Protein AF-A0A2S9XH65-F1 (afdb_monomer_lite)

Sequence (141 aa):
MSNDGCDAMCVAECGGEVIVDDWNGWTYWKVPVMGAMTDTNIETACSDCGLDIPCAGPDNCSYNDEVCVQTNNEDSCGNPMQDMASLLCNDDAPSQCQDLWGIYQYMGHNWINDSGCGAEQNSWCSVGNNQVDRFTLCVTQ

Structure (mmCIF, N/CA/C/O backbone):
data_AF-A0A2S9XH65-F1
#
_entry.id   AF-A0A2S9XH65-F1
#
loop_
_atom_site.group_PDB
_atom_site.id
_atom_site.type_symbol
_atom_site.label_atom_id
_atom_site.label_alt_id
_atom_site.label_comp_id
_atom_site.label_asym_id
_atom_site.label_entity_id
_atom_site.label_seq_id
_atom_site.pdbx_PDB_ins_code
_atom_site.Cartn_x
_atom_site.Cartn_y
_atom_site.Cartn_z
_atom_site.occupancy
_atom_site.B_iso_or_equiv
_atom_site.auth_seq_id
_atom_site.auth_comp_id
_atom_site.auth_asym_id
_atom_site.auth_atom_id
_atom_site.pdbx_PDB_model_num
ATOM 1 N N . MET A 1 1 ? -26.757 -12.383 -14.559 1.00 41.91 1 MET A N 1
ATOM 2 C CA . MET A 1 1 ? -26.333 -12.978 -13.279 1.00 41.91 1 MET A CA 1
ATOM 3 C C . MET A 1 1 ? -25.065 -13.751 -13.571 1.00 41.91 1 MET A C 1
ATOM 5 O O . MET A 1 1 ? -25.123 -14.947 -13.819 1.00 41.91 1 MET A O 1
ATOM 9 N N . SER A 1 2 ? -23.963 -13.024 -13.722 1.00 45.59 2 SER A N 1
ATOM 10 C CA . SER A 1 2 ? -22.621 -13.593 -13.749 1.00 45.59 2 SER A CA 1
ATOM 11 C C . SER A 1 2 ? -22.263 -13.830 -12.284 1.00 45.59 2 SER A C 1
ATOM 13 O O . SER A 1 2 ? -22.247 -12.904 -11.477 1.00 45.59 2 SER A O 1
ATOM 15 N N . ASN A 1 3 ? -22.274 -15.108 -11.918 1.00 54.59 3 ASN A N 1
ATOM 16 C CA . ASN A 1 3 ? -22.018 -15.600 -10.575 1.00 54.59 3 ASN A CA 1
ATOM 17 C C . ASN A 1 3 ? -20.524 -15.900 -10.518 1.00 54.59 3 ASN A C 1
ATOM 19 O O . ASN A 1 3 ? -20.119 -17.033 -10.778 1.00 54.59 3 ASN A O 1
ATOM 23 N N . ASP A 1 4 ? -19.731 -14.861 -10.277 1.00 57.06 4 ASP A N 1
ATOM 24 C CA . ASP A 1 4 ? -18.276 -14.912 -10.446 1.00 57.06 4 ASP A CA 1
ATOM 25 C C . ASP A 1 4 ? -17.570 -15.451 -9.191 1.00 57.06 4 ASP A C 1
ATOM 27 O O . ASP A 1 4 ? -16.352 -15.523 -9.147 1.00 57.06 4 ASP A O 1
ATOM 31 N N . GLY A 1 5 ? -18.326 -15.906 -8.183 1.00 48.44 5 GLY A N 1
ATOM 32 C CA . GLY A 1 5 ? -17.779 -16.690 -7.075 1.00 48.44 5 GLY A CA 1
ATOM 33 C C . GLY A 1 5 ? -16.863 -15.928 -6.113 1.00 48.44 5 GLY A C 1
ATOM 34 O O . GLY A 1 5 ? -16.253 -16.572 -5.266 1.00 48.44 5 GLY A O 1
ATOM 35 N N . CYS A 1 6 ? -16.805 -14.594 -6.178 1.00 54.88 6 CYS A N 1
ATOM 36 C CA . CYS A 1 6 ? -16.027 -13.747 -5.262 1.00 54.88 6 CYS A CA 1
ATOM 37 C C . CYS A 1 6 ? -16.620 -13.612 -3.843 1.00 54.88 6 CYS A C 1
ATOM 39 O O . CYS A 1 6 ? -16.382 -12.622 -3.160 1.00 54.88 6 CYS A O 1
ATOM 41 N N . ASP A 1 7 ? -17.371 -14.605 -3.364 1.00 52.88 7 ASP A N 1
ATOM 42 C CA . ASP A 1 7 ? -17.890 -14.626 -1.995 1.00 52.88 7 ASP A CA 1
ATOM 43 C C . ASP A 1 7 ? -16.861 -15.303 -1.079 1.00 52.88 7 ASP A C 1
ATOM 45 O O . ASP A 1 7 ? -16.803 -16.530 -1.036 1.00 52.88 7 ASP A O 1
ATOM 49 N N . ALA A 1 8 ? -16.044 -14.520 -0.360 1.00 50.91 8 ALA A N 1
ATOM 50 C CA . ALA A 1 8 ? -15.095 -14.915 0.706 1.00 50.91 8 ALA A CA 1
ATOM 51 C C . ALA A 1 8 ? -14.020 -15.988 0.378 1.00 50.91 8 ALA A C 1
ATOM 53 O O . ALA A 1 8 ? -13.021 -16.093 1.088 1.00 50.91 8 ALA A O 1
ATOM 54 N N . MET A 1 9 ? -14.185 -16.778 -0.684 1.00 49.91 9 MET A N 1
ATOM 55 C CA . MET A 1 9 ? -13.290 -17.859 -1.087 1.00 49.91 9 MET A CA 1
ATOM 56 C C . MET A 1 9 ? -12.108 -17.358 -1.922 1.00 49.91 9 MET A C 1
ATOM 58 O O . MET A 1 9 ? -11.031 -17.935 -1.814 1.00 49.91 9 MET A O 1
ATOM 62 N N . CYS A 1 10 ? -12.259 -16.263 -2.676 1.00 56.50 10 CYS A N 1
ATOM 63 C CA . CYS A 1 10 ? -11.162 -15.678 -3.460 1.00 56.50 10 CYS A CA 1
ATOM 64 C C . CYS A 1 10 ? -10.025 -15.148 -2.575 1.00 56.50 10 CYS A C 1
ATOM 66 O O . CYS A 1 10 ? -8.855 -15.384 -2.868 1.00 56.50 10 CYS A O 1
ATOM 68 N N . VAL A 1 11 ? -10.355 -14.531 -1.436 1.00 58.38 11 VAL A N 1
ATOM 69 C CA . VAL A 1 11 ? -9.344 -13.981 -0.518 1.00 58.38 11 VAL A CA 1
ATOM 70 C C . VAL A 1 11 ? -8.507 -15.088 0.142 1.00 58.38 11 VAL A C 1
ATOM 72 O O . VAL A 1 11 ?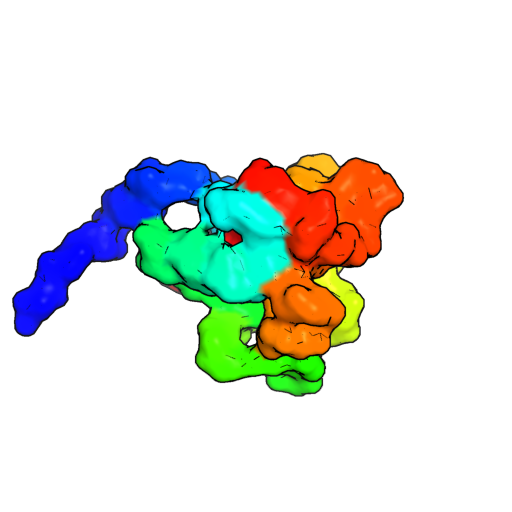 -7.301 -14.940 0.335 1.00 58.38 11 VAL A O 1
ATOM 75 N N . ALA A 1 12 ? -9.119 -16.241 0.437 1.00 57.81 12 ALA A N 1
ATOM 76 C CA . ALA A 1 12 ? -8.409 -17.391 0.997 1.00 57.81 12 ALA A CA 1
ATOM 77 C C . ALA A 1 12 ? -7.443 -18.041 -0.012 1.00 57.81 12 ALA A C 1
ATOM 79 O O . ALA A 1 12 ? -6.386 -18.534 0.384 1.00 57.81 12 ALA A O 1
ATOM 80 N N . GLU A 1 13 ? -7.782 -18.040 -1.306 1.00 66.75 13 GLU A N 1
ATOM 81 C CA . GLU A 1 13 ? -6.918 -18.587 -2.361 1.00 66.75 13 GLU A CA 1
ATOM 82 C C . GLU A 1 13 ? -5.752 -17.658 -2.722 1.00 66.75 13 GLU A C 1
ATOM 84 O O . GLU A 1 13 ? -4.703 -18.144 -3.146 1.00 66.75 13 GLU A O 1
ATOM 89 N N . CYS A 1 14 ? -5.885 -16.351 -2.486 1.00 78.25 14 CYS A N 1
ATOM 90 C CA . CYS A 1 14 ? -4.819 -15.389 -2.755 1.00 78.25 14 CYS A CA 1
ATOM 91 C C . CYS A 1 14 ? -3.821 -15.204 -1.592 1.00 78.25 14 CYS A C 1
ATOM 93 O O . CYS 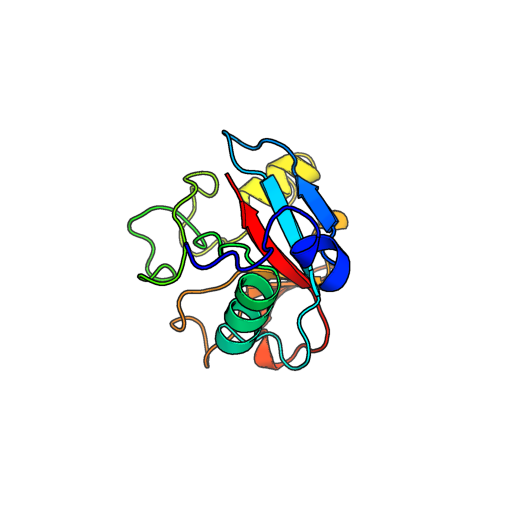A 1 14 ? -2.861 -14.446 -1.707 1.00 78.25 14 CYS A O 1
ATOM 95 N N . GLY A 1 15 ? -4.012 -15.911 -0.470 1.00 82.12 15 GLY A N 1
ATOM 96 C CA . GLY A 1 15 ? -3.086 -15.886 0.668 1.00 82.12 15 GLY A CA 1
ATOM 97 C C . GLY A 1 15 ? -3.090 -14.578 1.467 1.00 82.12 15 GLY A C 1
ATOM 98 O O . GLY A 1 15 ? -2.122 -14.312 2.181 1.00 82.12 15 GLY A O 1
ATOM 99 N N . GLY A 1 16 ? -4.147 -13.770 1.342 1.00 89.06 16 GLY A N 1
ATOM 100 C CA . GLY A 1 16 ? -4.323 -12.544 2.116 1.00 89.06 16 GLY A CA 1
ATOM 101 C C . GLY A 1 16 ? -4.656 -12.812 3.588 1.00 89.06 16 GLY A C 1
ATOM 102 O O . GLY A 1 16 ? -5.332 -13.785 3.925 1.00 89.06 16 GLY A O 1
ATOM 103 N N . GLU A 1 17 ? -4.204 -11.929 4.475 1.00 93.94 17 GLU A N 1
ATOM 104 C CA . GLU A 1 17 ? -4.501 -11.962 5.914 1.00 93.94 17 GLU A CA 1
ATOM 105 C C . GLU A 1 17 ? -5.042 -10.598 6.358 1.00 93.94 17 GLU A C 1
ATOM 107 O O . GLU A 1 17 ? -4.494 -9.565 5.976 1.00 93.94 17 GLU A O 1
ATOM 112 N N . VAL A 1 18 ? -6.099 -10.585 7.176 1.00 95.75 18 VAL A N 1
ATOM 113 C CA . VAL A 1 18 ? -6.608 -9.345 7.783 1.00 95.75 18 VAL A CA 1
ATOM 114 C C . VAL A 1 18 ? -5.532 -8.764 8.698 1.00 95.75 18 VAL A C 1
ATOM 116 O O . VAL A 1 18 ? -5.089 -9.431 9.631 1.00 95.75 18 VAL A O 1
ATOM 119 N N . ILE A 1 19 ? -5.128 -7.520 8.440 1.00 96.81 19 ILE A N 1
ATOM 120 C CA . ILE A 1 19 ? -4.196 -6.777 9.298 1.00 96.81 19 ILE A CA 1
ATOM 121 C C . ILE A 1 19 ? -4.933 -5.816 10.233 1.00 96.81 19 ILE A C 1
ATOM 123 O O . ILE A 1 19 ? -4.516 -5.627 11.372 1.00 96.81 19 ILE A O 1
ATOM 127 N N . VAL A 1 20 ? -6.056 -5.254 9.782 1.00 97.62 20 VAL A N 1
ATOM 128 C CA . VAL A 1 20 ? -6.941 -4.423 10.600 1.00 97.62 20 VAL A CA 1
ATOM 129 C C . VAL A 1 20 ? -8.383 -4.755 10.243 1.00 97.62 20 VAL A C 1
ATOM 131 O O . VAL A 1 20 ? -8.764 -4.687 9.076 1.00 97.62 20 VAL A O 1
ATOM 134 N N . ASP A 1 21 ? -9.175 -5.102 11.251 1.00 96.75 21 ASP A N 1
ATOM 135 C CA . ASP A 1 21 ? -10.611 -5.351 11.116 1.00 96.75 21 ASP A CA 1
ATOM 136 C C . ASP A 1 21 ? -11.396 -4.088 11.509 1.00 96.75 21 ASP A C 1
ATOM 138 O O . ASP A 1 21 ? -11.101 -3.484 12.542 1.00 96.75 21 ASP A O 1
ATOM 142 N N . ASP A 1 22 ? -12.368 -3.692 10.682 1.00 95.69 22 ASP A N 1
ATOM 143 C CA . ASP A 1 22 ? -13.282 -2.553 10.901 1.00 95.69 22 ASP A CA 1
ATOM 144 C C . ASP A 1 22 ? -12.611 -1.213 11.300 1.00 95.69 22 ASP A C 1
ATOM 146 O O . ASP A 1 22 ? -12.948 -0.579 12.306 1.00 95.69 22 ASP A O 1
ATOM 150 N N . TRP A 1 23 ? -11.672 -0.722 10.484 1.00 97.31 23 TRP A N 1
ATOM 151 C CA . TRP A 1 23 ? -11.168 0.648 10.612 1.00 97.31 23 TRP A CA 1
ATOM 152 C C . TRP A 1 23 ? -12.065 1.619 9.844 1.00 97.31 23 TRP A C 1
ATOM 154 O O . TRP A 1 23 ? -11.936 1.790 8.630 1.00 97.31 23 TRP A O 1
ATOM 164 N N . ASN A 1 24 ? -12.998 2.238 10.574 1.00 96.38 24 ASN A N 1
ATOM 165 C CA . ASN A 1 24 ? -14.026 3.135 10.033 1.00 96.38 24 ASN A CA 1
ATOM 166 C C . ASN A 1 24 ? -14.875 2.476 8.928 1.00 96.38 24 ASN A C 1
ATOM 168 O O . ASN A 1 24 ? -15.190 3.108 7.918 1.00 96.38 24 ASN A O 1
ATOM 172 N N . GLY A 1 25 ? -15.254 1.207 9.115 1.00 97.12 25 GLY A N 1
ATOM 173 C CA . GLY A 1 25 ? -16.039 0.452 8.141 1.00 97.12 25 GLY A CA 1
ATOM 174 C C . GLY A 1 25 ? -15.221 -0.183 7.018 1.00 97.12 25 GLY A C 1
ATOM 175 O O . GLY A 1 25 ? -15.818 -0.677 6.073 1.00 97.12 25 GLY A O 1
ATOM 176 N N . TRP A 1 26 ? -13.888 -0.178 7.095 1.00 98.31 26 TRP A N 1
ATOM 177 C CA . TRP A 1 26 ? -13.022 -0.866 6.137 1.00 98.31 26 TRP A CA 1
ATOM 178 C C . TRP A 1 26 ? -12.212 -1.961 6.822 1.00 98.31 26 TRP A C 1
ATOM 180 O O . TRP A 1 26 ? -11.579 -1.733 7.852 1.00 98.31 26 TRP A O 1
ATOM 190 N N . THR A 1 27 ? -12.176 -3.139 6.211 1.00 97.94 27 THR A N 1
ATOM 191 C CA . THR A 1 27 ? -11.251 -4.210 6.589 1.00 97.94 27 THR A CA 1
ATOM 192 C C . THR A 1 27 ? -10.021 -4.127 5.703 1.00 97.94 27 THR A C 1
ATOM 194 O O . THR A 1 27 ? -10.139 -4.166 4.477 1.00 97.94 27 THR A O 1
ATOM 197 N N . TYR A 1 28 ? -8.844 -4.038 6.318 1.00 98.06 28 TYR A N 1
ATOM 198 C CA . TYR A 1 28 ? -7.563 -4.031 5.623 1.00 98.06 28 TYR A CA 1
ATOM 199 C C . TYR A 1 28 ? -6.936 -5.413 5.639 1.00 98.06 28 TYR A C 1
ATOM 201 O O . TYR A 1 28 ? -6.861 -6.087 6.670 1.00 98.06 28 TYR A O 1
ATOM 209 N N . TRP A 1 29 ? -6.399 -5.782 4.489 1.00 97.69 29 TRP A N 1
ATOM 210 C CA . TRP A 1 29 ? -5.726 -7.040 4.239 1.00 97.69 29 TRP A CA 1
ATOM 211 C C . TRP A 1 29 ? -4.284 -6.756 3.855 1.00 97.69 29 TRP A C 1
ATOM 213 O O . TRP A 1 29 ? -4.022 -5.848 3.067 1.00 97.69 29 TRP A O 1
ATOM 223 N N . LYS A 1 30 ? -3.355 -7.567 4.357 1.00 96.69 30 LYS A N 1
ATOM 224 C CA . LYS A 1 30 ? -2.043 -7.708 3.731 1.00 96.69 30 LYS A CA 1
ATOM 225 C C . LYS A 1 30 ? -2.117 -8.852 2.721 1.00 96.69 30 LYS A C 1
ATOM 227 O O . LYS A 1 30 ? -2.507 -9.966 3.073 1.00 96.69 30 LYS A O 1
ATOM 232 N N . VAL A 1 31 ? -1.760 -8.580 1.474 1.00 97.38 31 VAL A N 1
ATOM 233 C CA . VAL A 1 31 ? -1.856 -9.534 0.359 1.00 97.38 31 VAL A CA 1
ATOM 234 C C . VAL A 1 31 ? -0.473 -9.761 -0.241 1.00 97.38 31 VAL A C 1
ATOM 236 O O . VAL A 1 31 ? 0.237 -8.779 -0.468 1.00 97.38 31 VAL A O 1
ATOM 239 N N . PRO A 1 32 ? -0.044 -11.015 -0.476 1.00 97.50 32 PRO A N 1
ATOM 240 C CA . PRO A 1 32 ? 1.239 -11.286 -1.109 1.00 97.50 32 PRO A CA 1
ATOM 241 C C . PRO A 1 32 ? 1.243 -10.793 -2.559 1.00 97.50 32 PRO A C 1
ATOM 243 O O . PRO A 1 32 ? 0.330 -11.064 -3.333 1.00 97.50 32 PRO A O 1
ATOM 246 N N . VAL A 1 33 ? 2.313 -10.105 -2.938 1.00 97.38 33 VAL A N 1
ATOM 247 C CA . VAL A 1 33 ? 2.562 -9.637 -4.301 1.00 97.38 33 VAL A CA 1
ATOM 248 C C . VAL A 1 33 ? 3.674 -10.485 -4.898 1.00 97.38 33 VAL A C 1
ATOM 250 O O . VAL A 1 33 ? 4.719 -10.671 -4.279 1.00 97.38 33 VAL A O 1
ATOM 253 N N . MET A 1 34 ? 3.464 -10.984 -6.112 1.00 95.75 34 MET A N 1
ATOM 254 C CA . MET A 1 34 ? 4.473 -11.750 -6.841 1.00 95.75 34 MET A CA 1
ATOM 255 C C . MET A 1 34 ? 5.334 -10.817 -7.699 1.00 95.75 34 MET A C 1
ATOM 257 O O . MET A 1 34 ? 4.817 -10.072 -8.530 1.00 95.75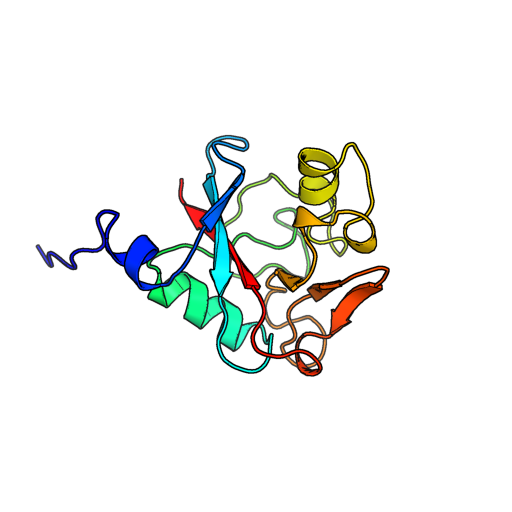 34 MET A O 1
ATOM 261 N N . GLY A 1 35 ? 6.657 -10.898 -7.555 1.00 97.06 35 GLY A N 1
ATOM 262 C CA . GLY A 1 35 ? 7.601 -10.067 -8.300 1.00 97.06 35 GLY A CA 1
ATOM 263 C C . GLY A 1 35 ? 7.907 -8.733 -7.620 1.00 97.06 35 GLY A C 1
ATOM 264 O O . GLY A 1 35 ? 7.844 -8.617 -6.399 1.00 97.06 35 GLY A O 1
ATOM 265 N N . ALA A 1 36 ? 8.327 -7.741 -8.411 1.00 98.50 36 ALA A N 1
ATOM 266 C CA . ALA A 1 36 ? 8.705 -6.425 -7.895 1.00 98.50 36 ALA A CA 1
ATOM 267 C C . ALA A 1 36 ? 7.505 -5.693 -7.279 1.00 98.50 36 ALA A C 1
ATOM 269 O O . ALA A 1 36 ? 6.394 -5.811 -7.791 1.00 98.50 36 ALA A O 1
ATOM 270 N N . MET A 1 37 ? 7.728 -4.893 -6.235 1.00 98.69 37 MET A N 1
ATOM 271 C CA . MET A 1 37 ? 6.661 -4.142 -5.556 1.00 98.69 37 MET A CA 1
ATOM 272 C C . MET A 1 37 ? 6.292 -2.863 -6.313 1.00 98.69 37 MET A C 1
ATOM 274 O O . MET A 1 37 ? 6.423 -1.749 -5.804 1.00 98.69 37 MET A O 1
ATOM 278 N N . THR A 1 38 ? 5.894 -3.018 -7.571 1.00 98.81 38 THR A N 1
ATOM 279 C CA . THR A 1 38 ? 5.390 -1.925 -8.400 1.00 98.81 38 THR A CA 1
ATOM 280 C C . THR A 1 38 ? 3.905 -1.698 -8.152 1.00 98.81 38 THR A C 1
ATOM 282 O O . THR A 1 38 ? 3.197 -2.629 -7.774 1.00 98.81 38 THR A O 1
ATOM 285 N N . ASP A 1 39 ? 3.423 -0.486 -8.410 1.00 98.62 39 ASP A N 1
ATOM 286 C CA . ASP A 1 39 ? 1.999 -0.151 -8.357 1.00 98.62 39 ASP A CA 1
ATOM 287 C C . ASP A 1 39 ? 1.188 -1.085 -9.269 1.00 98.62 39 ASP A C 1
ATOM 289 O O . ASP A 1 39 ? 0.164 -1.614 -8.846 1.00 98.62 39 ASP A O 1
ATOM 293 N N . THR A 1 40 ? 1.717 -1.419 -10.456 1.00 98.56 40 THR A N 1
ATOM 294 C CA . THR A 1 40 ? 1.115 -2.417 -11.362 1.00 98.56 40 THR A CA 1
ATOM 295 C C . THR A 1 40 ? 0.929 -3.797 -10.707 1.00 98.56 40 THR A C 1
ATOM 297 O O . THR A 1 40 ? -0.118 -4.432 -10.848 1.00 98.56 40 THR A O 1
ATOM 300 N N . ASN A 1 41 ? 1.945 -4.302 -9.999 1.00 98.50 41 ASN A N 1
ATOM 301 C CA . ASN A 1 41 ? 1.867 -5.624 -9.369 1.00 98.50 41 ASN A CA 1
ATOM 302 C C . ASN A 1 41 ? 1.014 -5.597 -8.093 1.00 98.50 41 ASN A C 1
ATOM 304 O O . ASN A 1 41 ? 0.361 -6.590 -7.781 1.00 98.50 41 ASN A O 1
ATOM 308 N N . ILE A 1 42 ? 0.995 -4.467 -7.380 1.00 98.50 42 ILE A N 1
ATOM 309 C CA . ILE A 1 42 ? 0.106 -4.227 -6.240 1.00 98.50 42 ILE A CA 1
ATOM 310 C C . ILE A 1 42 ? -1.360 -4.259 -6.689 1.00 98.50 42 ILE A C 1
ATOM 312 O O . ILE A 1 42 ? -2.159 -4.985 -6.101 1.00 98.50 42 ILE A O 1
ATOM 316 N N . GLU A 1 43 ? -1.697 -3.546 -7.766 1.00 98.00 43 GLU A N 1
ATOM 317 C CA . GLU A 1 43 ? -3.045 -3.551 -8.344 1.00 98.00 43 GLU A CA 1
ATOM 318 C C . GLU A 1 43 ? -3.476 -4.953 -8.766 1.00 98.00 43 GLU A C 1
ATOM 320 O O . GLU A 1 43 ? -4.572 -5.408 -8.423 1.00 98.00 43 GLU A O 1
ATOM 325 N N . THR A 1 44 ? -2.586 -5.669 -9.454 1.00 96.69 44 THR A N 1
ATOM 326 C CA . THR A 1 44 ? -2.838 -7.055 -9.862 1.00 96.69 44 THR A CA 1
ATOM 327 C C . THR A 1 44 ? -3.117 -7.941 -8.645 1.00 96.69 44 THR A C 1
ATOM 329 O O . THR A 1 44 ? -4.085 -8.692 -8.645 1.00 96.69 44 THR A O 1
ATOM 332 N N . ALA A 1 45 ? -2.332 -7.817 -7.571 1.00 96.62 45 ALA A N 1
ATOM 333 C CA . ALA A 1 45 ? -2.506 -8.640 -6.378 1.00 96.62 45 ALA A CA 1
ATOM 334 C C . ALA A 1 45 ? -3.844 -8.388 -5.662 1.00 96.62 45 ALA A C 1
ATOM 336 O O . ALA A 1 45 ? -4.523 -9.348 -5.297 1.00 96.62 45 ALA A O 1
ATOM 337 N N . CYS A 1 46 ? -4.253 -7.127 -5.480 1.00 97.06 46 CYS A N 1
ATOM 338 C CA . CYS A 1 46 ? -5.547 -6.831 -4.856 1.00 97.06 46 CYS A CA 1
ATOM 339 C C . CYS A 1 46 ? -6.718 -7.288 -5.738 1.00 97.06 46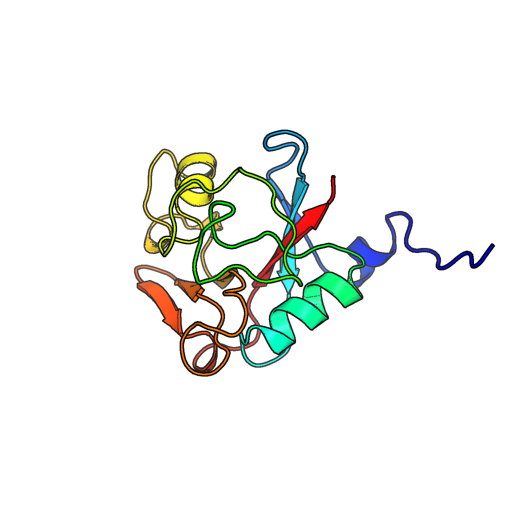 CYS A C 1
ATOM 341 O O . CYS A 1 46 ? -7.631 -7.957 -5.250 1.00 97.06 46 CYS A O 1
ATOM 343 N N . SER A 1 47 ? -6.666 -7.005 -7.043 1.00 94.62 47 SER A N 1
ATOM 344 C CA . SER A 1 47 ? -7.739 -7.378 -7.972 1.00 94.62 47 SER A CA 1
ATOM 345 C C . SER A 1 47 ? -7.885 -8.894 -8.149 1.00 94.62 47 SER A C 1
ATOM 347 O O . SER A 1 47 ? -9.014 -9.386 -8.167 1.00 94.62 47 SER A O 1
ATOM 349 N N . ASP A 1 48 ? -6.785 -9.655 -8.169 1.00 92.56 48 ASP A N 1
ATOM 350 C CA . ASP A 1 48 ? -6.807 -11.126 -8.188 1.00 92.56 48 ASP A CA 1
ATOM 351 C C . ASP A 1 48 ? -7.443 -11.715 -6.910 1.00 92.56 48 ASP A C 1
ATOM 353 O O . ASP A 1 48 ? -8.051 -12.788 -6.954 1.00 92.56 48 ASP A O 1
ATOM 357 N N . CYS A 1 49 ? -7.362 -11.006 -5.776 1.00 90.94 49 CYS A N 1
ATOM 358 C CA . CYS A 1 49 ? -8.080 -11.351 -4.543 1.00 90.94 49 CYS A CA 1
ATOM 359 C C . CYS A 1 49 ? -9.558 -10.924 -4.540 1.00 90.94 49 CYS A C 1
ATOM 361 O O . CYS A 1 49 ? -10.281 -11.278 -3.605 1.00 90.94 49 CYS A O 1
ATOM 363 N N . GLY A 1 50 ? -10.011 -10.143 -5.526 1.00 92.69 50 GLY A N 1
ATOM 364 C CA . GLY A 1 50 ? -11.313 -9.474 -5.492 1.00 92.69 50 GLY A CA 1
ATOM 365 C C . GLY A 1 50 ? -11.413 -8.388 -4.414 1.00 92.69 50 GLY A C 1
ATOM 366 O O . GLY A 1 50 ? -12.501 -8.157 -3.892 1.00 92.69 50 GLY A O 1
ATOM 367 N N . LEU A 1 51 ? -10.285 -7.773 -4.049 1.00 96.00 51 LEU A N 1
ATOM 368 C CA . LEU A 1 51 ? -10.187 -6.678 -3.084 1.00 96.00 51 LEU A CA 1
ATOM 369 C C . LEU A 1 51 ? -9.865 -5.365 -3.803 1.00 96.00 51 LEU A C 1
ATOM 371 O O . LEU A 1 51 ? -9.254 -5.359 -4.873 1.00 96.00 51 LEU A O 1
ATOM 375 N N . ASP A 1 52 ? -10.217 -4.252 -3.171 1.00 97.88 52 ASP A N 1
ATOM 376 C CA . ASP A 1 52 ? -9.878 -2.919 -3.657 1.00 97.88 52 ASP A CA 1
ATOM 377 C C . ASP A 1 52 ? -8.513 -2.468 -3.116 1.00 97.88 52 ASP A C 1
ATOM 379 O O . ASP A 1 52 ? -8.013 -2.978 -2.111 1.00 97.88 52 ASP A O 1
ATOM 383 N N . ILE A 1 53 ? -7.903 -1.478 -3.761 1.00 97.94 53 ILE A N 1
ATOM 384 C CA . ILE A 1 53 ? -6.648 -0.871 -3.304 1.00 97.94 53 ILE A CA 1
ATOM 385 C C . ILE A 1 53 ? -6.992 0.397 -2.520 1.00 97.94 53 ILE A C 1
ATOM 387 O O . ILE A 1 53 ? -7.637 1.279 -3.085 1.00 97.94 53 ILE A O 1
ATOM 391 N N . PRO A 1 54 ? -6.571 0.564 -1.258 1.00 98.19 54 PRO A N 1
ATOM 392 C CA . PRO A 1 54 ? -6.784 1.817 -0.552 1.00 98.19 54 PRO A CA 1
ATOM 393 C C . PRO A 1 54 ? -5.902 2.917 -1.146 1.00 98.19 54 PRO A C 1
ATOM 395 O O . PRO A 1 54 ? -4.723 2.699 -1.437 1.00 98.19 54 PRO A O 1
ATOM 398 N N . CYS A 1 55 ? -6.448 4.121 -1.278 1.00 98.12 55 CYS A N 1
ATOM 399 C CA . CYS A 1 55 ? -5.655 5.295 -1.621 1.00 98.12 55 CYS A CA 1
ATOM 400 C C . CYS A 1 55 ? -4.595 5.611 -0.550 1.00 98.12 55 CYS A C 1
ATOM 402 O O . CYS A 1 55 ? -4.797 5.362 0.638 1.00 98.12 55 CYS A O 1
ATOM 404 N N . ALA A 1 56 ? -3.467 6.195 -0.968 1.00 96.75 56 ALA A N 1
ATOM 405 C CA . ALA A 1 56 ? -2.310 6.450 -0.104 1.00 96.75 56 ALA A CA 1
ATOM 406 C C . ALA A 1 56 ? -2.513 7.586 0.916 1.00 96.75 56 ALA A C 1
ATOM 408 O O . ALA A 1 56 ? -1.675 7.772 1.798 1.00 96.75 56 ALA A O 1
ATOM 409 N N . GLY A 1 57 ? -3.564 8.390 0.755 1.00 96.44 57 GLY A N 1
ATOM 410 C CA . GLY A 1 57 ? -3.855 9.540 1.604 1.00 96.44 57 GLY A CA 1
ATOM 411 C C . GLY A 1 57 ? -5.207 10.189 1.277 1.00 96.44 57 GLY A C 1
ATOM 412 O O . GLY A 1 57 ? -6.048 9.564 0.626 1.00 96.44 57 GLY A O 1
ATOM 413 N N . PRO A 1 58 ? -5.432 11.455 1.678 1.00 96.56 58 PRO A N 1
ATOM 414 C CA . PRO A 1 58 ? -6.715 12.144 1.506 1.00 96.56 58 PRO A CA 1
ATOM 415 C C . PRO A 1 58 ? -7.054 12.416 0.028 1.00 96.56 58 PRO A C 1
ATOM 417 O O . PRO A 1 58 ? -6.157 12.434 -0.809 1.00 96.56 58 PRO A O 1
ATOM 420 N N . ASP A 1 59 ? -8.325 12.713 -0.283 1.00 93.19 59 ASP A N 1
ATOM 421 C CA . ASP A 1 59 ? -8.884 12.885 -1.647 1.00 93.19 59 ASP A CA 1
ATOM 422 C C . ASP A 1 59 ? -8.046 13.748 -2.609 1.00 93.19 59 ASP A C 1
ATOM 424 O O . ASP A 1 59 ? -8.075 13.564 -3.822 1.00 93.19 59 ASP A O 1
ATOM 428 N N . ASN A 1 60 ? -7.316 14.736 -2.091 1.00 93.06 60 ASN A N 1
ATOM 429 C CA . ASN A 1 60 ? -6.506 15.661 -2.883 1.00 93.06 60 ASN A CA 1
ATOM 430 C C . ASN A 1 60 ? -5.026 15.259 -2.978 1.00 93.06 60 ASN A C 1
ATOM 432 O O . ASN A 1 60 ? -4.196 16.082 -3.384 1.00 93.06 60 ASN A O 1
ATOM 436 N N . CYS A 1 61 ? -4.674 14.044 -2.564 1.00 96.81 61 CYS A N 1
ATOM 437 C CA . CYS A 1 61 ? -3.296 13.605 -2.564 1.00 96.81 61 CYS A CA 1
ATOM 438 C C . CYS A 1 61 ? -2.791 13.334 -3.981 1.00 96.81 61 CYS A C 1
ATOM 440 O O . CYS A 1 61 ? -3.440 12.670 -4.780 1.00 96.81 61 CYS A O 1
ATOM 442 N N . SER A 1 62 ? -1.579 13.804 -4.285 1.00 96.69 62 SER A N 1
ATOM 443 C CA . SER A 1 62 ? -0.950 13.607 -5.596 1.00 96.69 62 SER A CA 1
ATOM 444 C C . SER A 1 62 ? -0.576 12.154 -5.902 1.00 96.69 62 SER A C 1
ATOM 446 O O . SER A 1 62 ? -0.145 11.879 -7.016 1.00 96.69 62 SER A O 1
ATOM 448 N N . TYR A 1 63 ? -0.661 11.258 -4.918 1.00 96.62 63 TYR A N 1
ATOM 449 C CA . TYR A 1 63 ? -0.371 9.825 -5.048 1.00 96.62 63 TYR A CA 1
ATOM 450 C C . TYR A 1 63 ? -1.641 8.966 -5.052 1.00 96.62 63 TYR A C 1
ATOM 452 O O . TYR A 1 63 ? -1.559 7.751 -4.915 1.00 96.62 63 TYR A O 1
ATOM 460 N N . ASN A 1 64 ? -2.801 9.606 -5.187 1.00 96.62 64 ASN A N 1
ATOM 461 C CA . ASN A 1 64 ? -4.063 8.937 -5.450 1.00 96.62 64 ASN A CA 1
ATOM 462 C C . ASN A 1 64 ? -4.397 9.084 -6.938 1.00 96.62 64 ASN A C 1
ATOM 464 O O . ASN A 1 64 ? -3.980 10.049 -7.588 1.00 96.62 64 ASN A O 1
ATOM 468 N N . ASP A 1 65 ? -5.187 8.155 -7.456 1.00 96.19 65 ASP A N 1
ATOM 469 C CA . ASP A 1 65 ? -5.734 8.189 -8.806 1.00 96.19 65 ASP A CA 1
ATOM 470 C C . ASP A 1 65 ? -7.146 7.574 -8.835 1.00 96.19 65 ASP A C 1
ATOM 472 O O . ASP A 1 65 ? -7.791 7.443 -7.798 1.00 96.19 65 ASP A O 1
ATOM 476 N N . GLU A 1 66 ? -7.662 7.259 -10.024 1.00 96.00 66 GLU A N 1
ATOM 477 C CA . GLU A 1 66 ? -9.003 6.677 -10.185 1.00 96.00 66 GLU A CA 1
ATOM 478 C C . GLU A 1 66 ? -9.053 5.163 -9.905 1.00 96.00 66 GLU A C 1
ATOM 480 O O . GLU A 1 66 ? -10.142 4.589 -9.919 1.00 96.00 66 GLU A O 1
ATOM 485 N N . VAL A 1 67 ? -7.904 4.510 -9.687 1.00 96.81 67 VAL A N 1
ATOM 486 C CA . VAL A 1 67 ? -7.811 3.066 -9.420 1.00 96.81 67 VAL A CA 1
ATOM 487 C C . VAL A 1 67 ? -8.011 2.787 -7.935 1.00 96.81 67 VAL A C 1
ATOM 489 O O . VAL A 1 67 ? -8.694 1.830 -7.567 1.00 96.81 67 VAL A O 1
ATOM 492 N N . CYS A 1 68 ? -7.433 3.619 -7.069 1.00 98.00 68 CYS A N 1
ATOM 493 C CA . CYS A 1 68 ? -7.565 3.435 -5.632 1.00 98.00 68 CYS A CA 1
ATOM 494 C C . CYS A 1 68 ? -8.950 3.853 -5.105 1.00 98.00 68 CYS A C 1
ATOM 496 O O . CYS A 1 68 ? -9.613 4.757 -5.617 1.00 98.00 68 CYS A O 1
ATOM 498 N N . VAL A 1 69 ? -9.379 3.204 -4.025 1.00 98.19 69 VAL A N 1
ATOM 499 C CA . VAL A 1 69 ? -10.604 3.518 -3.295 1.00 98.19 69 VAL A CA 1
ATOM 500 C C . VAL A 1 69 ? -10.277 4.384 -2.088 1.00 98.19 69 VAL A C 1
ATOM 502 O O . VAL A 1 69 ? -9.415 4.065 -1.263 1.00 98.19 69 VAL A O 1
ATOM 505 N N . GLN A 1 70 ? -11.010 5.486 -1.962 1.00 97.69 70 GLN A N 1
ATOM 506 C CA . GLN A 1 70 ? -10.842 6.396 -0.847 1.00 97.69 70 GLN A CA 1
ATOM 507 C C . GLN A 1 70 ? -11.487 5.849 0.431 1.00 97.69 70 GLN A C 1
ATOM 509 O O . GLN A 1 70 ? -12.711 5.839 0.573 1.00 97.69 70 GLN A O 1
ATOM 514 N N . THR A 1 71 ? -10.658 5.481 1.409 1.00 97.44 71 THR A N 1
ATOM 515 C CA . THR A 1 71 ? -11.131 5.026 2.726 1.00 97.44 71 THR A CA 1
ATOM 516 C C . THR A 1 71 ? -11.276 6.160 3.743 1.00 97.44 71 THR A C 1
ATOM 518 O O . THR A 1 71 ? -12.051 6.030 4.685 1.00 97.44 71 THR A O 1
ATOM 521 N N . ASN A 1 72 ? -10.571 7.283 3.536 1.00 95.62 72 ASN A N 1
ATOM 522 C CA . ASN A 1 72 ? -10.442 8.407 4.481 1.00 95.62 72 ASN A CA 1
ATOM 523 C C . ASN A 1 72 ? -9.839 8.022 5.846 1.00 95.62 72 ASN A C 1
ATOM 525 O O . ASN A 1 72 ? -10.134 8.664 6.850 1.00 95.62 72 ASN A O 1
ATOM 529 N N . ASN A 1 73 ? -9.017 6.969 5.877 1.00 96.56 73 ASN A N 1
ATOM 530 C CA . ASN A 1 73 ? -8.308 6.531 7.082 1.00 96.56 73 ASN A CA 1
ATOM 531 C C . ASN A 1 73 ? -6.880 7.076 7.185 1.00 96.56 73 ASN A C 1
ATOM 533 O O . ASN A 1 73 ? -6.372 7.216 8.291 1.00 96.56 73 ASN A O 1
ATOM 537 N N . GLU A 1 74 ? -6.244 7.369 6.048 1.00 96.06 74 GLU A N 1
ATOM 538 C CA . GLU A 1 74 ? -4.946 8.047 5.996 1.00 96.06 74 GLU A CA 1
ATOM 539 C C . GLU A 1 74 ? -5.165 9.534 5.677 1.00 96.06 74 GLU A C 1
ATOM 541 O O . GLU A 1 74 ? -5.668 9.892 4.606 1.00 96.06 74 GLU A O 1
ATOM 546 N N . ASP A 1 75 ? -4.746 10.407 6.590 1.00 94.25 75 ASP A N 1
ATOM 547 C CA . ASP A 1 75 ? -4.981 11.854 6.547 1.00 94.25 75 ASP A CA 1
ATOM 548 C C . ASP A 1 75 ? -3.770 12.640 6.008 1.00 94.25 75 ASP A C 1
ATOM 550 O O . ASP A 1 75 ? -3.819 13.866 5.840 1.00 94.25 75 ASP A O 1
ATOM 554 N N . SER A 1 76 ? -2.661 11.956 5.703 1.00 94.19 76 SER A N 1
ATOM 555 C CA . SER A 1 76 ? -1.395 12.586 5.323 1.00 94.19 76 SER A CA 1
ATOM 556 C C 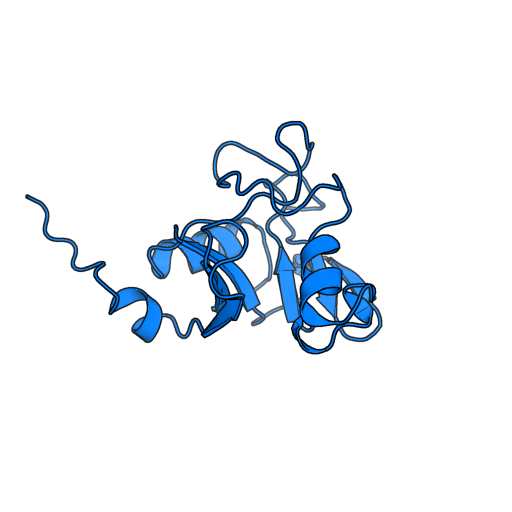. SER A 1 76 ? -0.960 12.277 3.891 1.00 94.19 76 SER A C 1
ATOM 558 O O . SER A 1 76 ? -0.511 11.179 3.572 1.00 94.19 76 SER A O 1
ATOM 560 N N . CYS A 1 77 ? -0.989 13.281 3.009 1.00 94.69 77 CYS A N 1
ATOM 561 C CA . CYS A 1 77 ? -0.473 13.088 1.655 1.00 94.69 77 CYS A CA 1
ATOM 562 C C . CYS A 1 77 ? 1.061 13.031 1.623 1.00 94.69 77 CYS A C 1
ATOM 564 O O . CYS A 1 77 ? 1.746 13.960 2.055 1.00 94.69 77 CYS A O 1
ATOM 566 N N . GLY A 1 78 ? 1.594 11.954 1.043 1.00 92.88 78 GLY A N 1
ATOM 567 C CA . GLY A 1 78 ? 3.033 11.709 0.949 1.00 92.88 78 GLY A CA 1
ATOM 568 C C . GLY A 1 78 ? 3.627 11.035 2.180 1.00 92.88 78 GLY A C 1
ATOM 569 O O . GLY A 1 78 ? 4.834 10.800 2.194 1.00 92.88 78 GLY A O 1
ATOM 570 N N . ASN A 1 79 ? 2.797 10.683 3.169 1.00 95.56 79 ASN A N 1
ATOM 571 C CA . ASN A 1 79 ? 3.206 9.817 4.261 1.00 95.56 79 ASN A CA 1
ATOM 572 C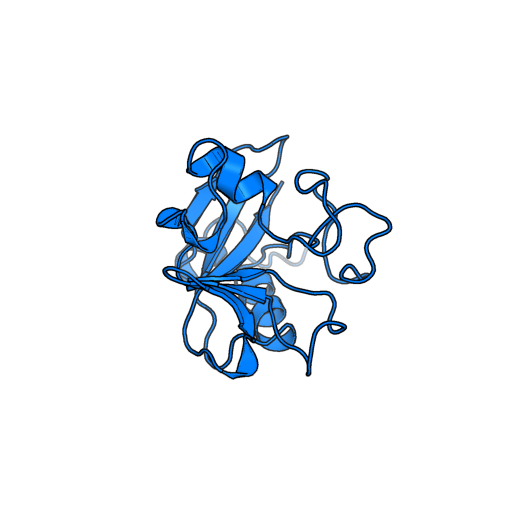 C . ASN A 1 79 ? 2.306 8.571 4.363 1.00 95.56 79 ASN A C 1
ATOM 574 O O . ASN A 1 79 ? 1.585 8.429 5.343 1.00 95.56 79 ASN A O 1
ATOM 578 N N . PRO A 1 80 ? 2.351 7.666 3.368 1.00 96.00 80 PRO A N 1
ATOM 579 C CA . PRO A 1 80 ? 1.534 6.456 3.382 1.00 96.00 80 PRO A CA 1
ATOM 580 C C . PRO A 1 80 ? 1.825 5.557 4.592 1.00 96.00 80 PRO A C 1
ATOM 582 O O . PRO A 1 80 ? 2.988 5.388 4.991 1.00 96.00 80 PRO A O 1
ATOM 585 N N . MET A 1 81 ? 0.762 4.921 5.092 1.00 97.12 81 MET A N 1
ATOM 586 C CA . MET A 1 81 ? 0.731 4.010 6.244 1.00 97.12 81 MET A CA 1
ATOM 587 C C . MET A 1 81 ? 1.053 4.660 7.598 1.00 97.12 81 MET A C 1
ATOM 589 O O . MET A 1 81 ? 1.322 3.934 8.554 1.00 97.12 81 MET A O 1
ATOM 593 N N . GLN A 1 82 ? 1.084 5.993 7.715 1.00 96.88 82 GLN A N 1
ATOM 594 C CA . GLN A 1 82 ? 1.384 6.640 9.002 1.00 96.88 82 GLN A CA 1
ATOM 595 C C . GLN A 1 82 ? 0.256 6.439 10.007 1.00 96.88 82 GLN A C 1
ATOM 597 O O . GLN A 1 82 ? 0.521 6.101 11.164 1.00 96.88 82 GLN A O 1
ATOM 602 N N . ASP A 1 83 ? -0.990 6.615 9.576 1.00 97.50 83 ASP A N 1
ATOM 603 C CA . ASP A 1 83 ? -2.135 6.450 10.468 1.00 97.50 83 ASP A CA 1
ATOM 604 C C . ASP A 1 83 ? -2.349 4.961 10.777 1.00 97.50 83 ASP A C 1
ATOM 606 O O . ASP A 1 83 ? -2.621 4.594 11.922 1.00 97.50 83 ASP A O 1
ATOM 610 N N . MET A 1 84 ? -2.076 4.077 9.811 1.00 97.25 84 MET A N 1
ATOM 611 C CA . MET A 1 84 ? -2.044 2.634 10.045 1.00 97.25 84 MET A CA 1
ATOM 612 C C . MET A 1 84 ? -0.966 2.225 11.057 1.00 97.25 84 MET A C 1
ATOM 614 O O . MET A 1 84 ? -1.233 1.417 11.948 1.00 97.25 84 MET A O 1
ATOM 618 N N . ALA A 1 85 ? 0.248 2.772 10.955 1.00 97.38 85 ALA A N 1
ATOM 619 C CA . ALA A 1 85 ? 1.311 2.509 11.924 1.00 97.38 85 ALA A CA 1
ATOM 620 C C . ALA A 1 85 ? 0.930 3.023 13.316 1.00 97.38 85 ALA A C 1
ATOM 622 O O . ALA A 1 85 ? 1.164 2.339 14.313 1.00 97.38 85 ALA A O 1
ATOM 623 N N . SER A 1 86 ? 0.272 4.182 13.376 1.00 96.12 86 SER A N 1
ATOM 624 C CA . SER A 1 86 ? -0.237 4.748 14.623 1.00 96.12 86 SER A CA 1
ATOM 625 C C . SER A 1 86 ? -1.270 3.828 15.275 1.00 96.12 86 SER A C 1
ATOM 627 O O . SER A 1 86 ? -1.186 3.564 16.477 1.00 96.12 86 SER A O 1
ATOM 629 N N . LEU A 1 87 ? -2.179 3.266 14.470 1.00 96.62 87 LEU A N 1
ATOM 630 C CA . LEU A 1 87 ? -3.203 2.318 14.905 1.00 96.62 87 LEU A CA 1
ATOM 631 C C . LEU A 1 87 ? -2.616 0.989 15.407 1.00 96.62 87 LEU A C 1
ATOM 633 O O . LEU A 1 87 ? -3.027 0.500 16.458 1.00 96.62 87 LEU A O 1
ATOM 637 N N . LEU A 1 88 ? -1.671 0.399 14.670 1.00 97.00 88 LEU A N 1
ATOM 638 C CA . LEU A 1 88 ? -1.110 -0.923 14.983 1.00 97.00 88 LEU A CA 1
ATOM 639 C C . LEU A 1 88 ? -0.046 -0.875 16.088 1.00 97.00 88 LEU A C 1
ATOM 641 O O . LEU A 1 88 ? 0.053 -1.793 16.902 1.00 97.00 88 LEU A O 1
ATOM 645 N N . CYS A 1 89 ? 0.749 0.194 16.128 1.00 96.44 89 CYS A N 1
ATOM 646 C CA . CYS A 1 89 ? 1.998 0.240 16.884 1.00 96.44 89 CYS A CA 1
ATOM 647 C C . CYS A 1 89 ? 2.092 1.399 17.893 1.00 96.44 89 CYS A C 1
ATOM 649 O O . CYS A 1 89 ? 3.155 1.607 18.467 1.00 96.44 89 CYS A O 1
ATOM 651 N N . ASN A 1 90 ? 0.982 2.074 18.219 1.00 92.00 90 ASN A N 1
ATOM 652 C CA . ASN A 1 90 ? 0.898 3.160 19.214 1.00 92.00 90 ASN A CA 1
ATOM 653 C C . ASN A 1 90 ? 1.724 4.407 18.836 1.00 92.00 90 ASN A C 1
ATOM 655 O O . ASN A 1 90 ? 2.668 4.769 19.538 1.00 92.00 90 ASN A O 1
ATOM 659 N N . ASP A 1 91 ? 1.329 5.073 17.749 1.00 84.94 91 ASP A N 1
ATOM 660 C CA . ASP A 1 91 ? 1.955 6.302 17.212 1.00 84.94 91 ASP A CA 1
ATOM 661 C C . ASP A 1 91 ? 3.414 6.135 16.730 1.00 84.94 91 ASP A C 1
ATOM 663 O O . ASP A 1 91 ? 4.168 7.107 16.610 1.00 84.94 91 ASP A O 1
ATOM 667 N N . ASP A 1 92 ? 3.828 4.900 16.436 1.00 89.69 92 ASP A N 1
ATOM 668 C CA . ASP A 1 92 ? 5.134 4.610 15.847 1.00 89.69 92 ASP A CA 1
ATOM 669 C C . ASP A 1 92 ? 5.170 4.935 14.347 1.00 89.69 92 ASP A C 1
ATOM 671 O O . ASP A 1 92 ? 4.187 4.812 13.621 1.00 89.69 92 ASP A O 1
ATOM 675 N N . ALA A 1 93 ? 6.358 5.286 13.846 1.00 94.50 93 ALA A N 1
ATOM 676 C CA . ALA A 1 93 ? 6.573 5.417 12.408 1.00 94.50 93 ALA A CA 1
ATOM 677 C C . ALA A 1 93 ? 6.469 4.040 11.717 1.00 94.50 93 ALA A C 1
ATOM 679 O O . ALA A 1 93 ? 6.889 3.036 12.300 1.00 94.50 93 ALA A O 1
ATOM 680 N N . PRO A 1 94 ? 6.081 3.959 10.431 1.00 97.06 94 PRO A N 1
ATOM 681 C CA . PRO A 1 94 ? 5.932 2.667 9.756 1.00 97.06 94 PRO A CA 1
ATOM 682 C C . PRO A 1 94 ? 7.221 1.827 9.719 1.00 97.06 94 PRO A C 1
ATOM 684 O O . PRO A 1 94 ? 7.171 0.607 9.786 1.00 97.06 94 PRO A O 1
ATOM 687 N N . SER A 1 95 ? 8.404 2.460 9.694 1.00 97.19 95 SER A N 1
ATOM 688 C CA . SER A 1 95 ? 9.693 1.740 9.782 1.00 97.19 95 SER A CA 1
ATOM 689 C C . SER A 1 95 ? 9.971 1.095 11.147 1.00 97.19 95 SER A C 1
ATOM 691 O O . SER A 1 95 ? 10.844 0.229 11.244 1.00 97.19 95 SER A O 1
ATOM 693 N N . GLN A 1 96 ? 9.275 1.532 12.197 1.00 97.38 96 GLN A N 1
ATOM 694 C CA . GLN A 1 96 ? 9.368 1.003 13.561 1.00 97.38 96 GLN A CA 1
ATOM 695 C C . GLN A 1 96 ? 8.234 0.015 13.872 1.00 97.38 96 GLN A C 1
ATOM 697 O O . GLN A 1 96 ? 8.386 -0.824 14.755 1.00 97.38 96 GLN A O 1
ATOM 702 N N . CYS A 1 97 ? 7.148 0.047 13.098 1.00 97.56 97 CYS A N 1
ATOM 703 C CA . CYS A 1 97 ? 6.015 -0.852 13.262 1.00 97.56 97 CYS A CA 1
ATOM 704 C C . CYS A 1 97 ? 6.284 -2.217 12.611 1.00 97.56 97 CYS A C 1
ATOM 706 O O . CYS A 1 97 ? 6.216 -2.362 11.391 1.00 97.56 97 CYS A O 1
ATOM 708 N N . GLN A 1 98 ? 6.599 -3.227 13.429 1.00 96.56 98 GLN A N 1
ATOM 709 C CA . GLN A 1 98 ? 6.949 -4.570 12.950 1.00 96.56 98 GLN A CA 1
ATOM 710 C C . GLN A 1 98 ? 5.837 -5.213 12.109 1.00 96.56 98 GLN A C 1
ATOM 712 O O . GLN A 1 98 ? 6.139 -5.933 11.157 1.00 96.56 98 GLN A O 1
ATOM 717 N N . ASP A 1 99 ? 4.574 -4.925 12.424 1.00 96.62 99 ASP A N 1
ATOM 718 C CA . ASP A 1 99 ? 3.421 -5.462 11.695 1.00 96.62 99 ASP A CA 1
ATOM 719 C C . ASP A 1 99 ? 3.318 -4.920 10.259 1.00 96.62 99 ASP A C 1
ATOM 721 O O . ASP A 1 99 ? 2.682 -5.546 9.414 1.00 96.62 99 ASP A O 1
ATOM 725 N N . LEU A 1 100 ? 3.999 -3.807 9.957 1.00 98.00 100 LEU A N 1
ATOM 726 C CA . LEU A 1 100 ? 4.056 -3.205 8.623 1.00 98.00 100 LEU A CA 1
ATOM 727 C C . LEU A 1 100 ? 5.306 -3.574 7.824 1.00 98.00 100 LEU A C 1
ATOM 729 O O . LEU A 1 100 ? 5.420 -3.201 6.656 1.00 98.00 100 LEU A O 1
ATOM 733 N N . TRP A 1 101 ? 6.266 -4.291 8.409 1.00 98.12 101 TRP A N 1
ATOM 734 C CA . TRP A 1 101 ? 7.483 -4.634 7.681 1.00 98.12 101 TRP A CA 1
ATOM 735 C C . TRP A 1 101 ? 7.191 -5.547 6.490 1.00 98.12 101 TRP A C 1
ATOM 737 O O . TRP A 1 101 ? 6.568 -6.601 6.611 1.00 98.12 101 TRP A O 1
ATOM 747 N N . GLY A 1 102 ? 7.705 -5.147 5.332 1.00 98.31 102 GLY A N 1
ATOM 748 C CA . GLY A 1 102 ? 7.454 -5.802 4.063 1.00 98.31 102 GLY A CA 1
ATOM 749 C C . GLY A 1 102 ? 6.082 -5.488 3.467 1.00 98.31 102 GLY A C 1
ATOM 750 O O . GLY A 1 102 ? 5.677 -6.205 2.559 1.00 98.31 102 GLY A O 1
ATOM 751 N N . ILE A 1 103 ? 5.366 -4.466 3.942 1.00 98.69 103 ILE A N 1
ATOM 752 C CA . ILE A 1 103 ? 4.108 -4.008 3.341 1.00 98.69 103 ILE A CA 1
ATOM 753 C C . ILE A 1 103 ? 4.365 -2.755 2.500 1.00 98.69 103 ILE A C 1
ATOM 755 O O . ILE A 1 103 ? 5.057 -1.833 2.936 1.00 98.69 103 ILE A O 1
ATOM 759 N N . TYR A 1 104 ? 3.829 -2.743 1.279 1.00 98.69 104 TYR A N 1
ATOM 760 C CA . TYR A 1 104 ? 3.975 -1.667 0.302 1.00 98.69 104 TYR A CA 1
ATOM 761 C C . TYR A 1 104 ? 2.613 -1.078 -0.044 1.00 98.69 104 TYR A C 1
ATOM 763 O O . TYR A 1 104 ? 1.707 -1.795 -0.465 1.00 98.69 104 TYR A O 1
ATOM 771 N N . GLN A 1 105 ? 2.493 0.236 0.114 1.00 98.38 105 GLN A N 1
ATOM 772 C CA . GLN A 1 105 ? 1.315 1.009 -0.258 1.00 98.38 105 GLN A CA 1
ATOM 773 C C . GLN A 1 105 ? 1.395 1.395 -1.738 1.00 98.38 105 GLN A C 1
ATOM 775 O O . GLN A 1 105 ? 2.452 1.822 -2.210 1.00 98.38 105 GLN A O 1
ATOM 780 N N . TYR A 1 106 ? 0.270 1.260 -2.436 1.00 98.50 106 TYR A N 1
ATOM 781 C CA . TYR A 1 106 ? 0.062 1.768 -3.790 1.00 98.50 106 TYR A CA 1
ATOM 782 C C . TYR A 1 106 ? 0.164 3.296 -3.836 1.00 98.50 106 TYR A C 1
ATOM 784 O O . TYR A 1 106 ? -0.366 3.955 -2.939 1.00 98.50 106 TYR A O 1
ATOM 792 N N . MET A 1 107 ? 0.804 3.856 -4.865 1.00 98.25 107 MET A N 1
ATOM 793 C CA . MET A 1 107 ? 1.129 5.286 -4.967 1.00 98.25 107 MET A CA 1
ATOM 794 C C . MET A 1 107 ? 0.605 5.969 -6.248 1.00 98.25 107 MET A C 1
ATOM 796 O O . MET A 1 107 ? 1.157 6.996 -6.679 1.00 98.25 107 MET A O 1
ATOM 800 N N . GLY A 1 108 ? -0.454 5.423 -6.857 1.00 97.31 108 GLY A N 1
ATOM 801 C CA . GLY A 1 108 ? -1.174 6.052 -7.972 1.00 97.31 108 GLY A CA 1
ATOM 802 C C . GLY A 1 108 ? -0.369 6.140 -9.267 1.00 97.31 108 GLY A C 1
ATOM 803 O O . GLY A 1 108 ? -0.494 7.123 -9.999 1.00 97.31 108 GLY A O 1
ATOM 804 N N . HIS A 1 109 ? 0.562 5.205 -9.495 1.00 97.50 109 HIS A N 1
ATOM 805 C CA . HIS A 1 109 ? 1.515 5.175 -10.617 1.00 97.50 109 HIS A CA 1
ATOM 806 C C . HIS A 1 109 ? 2.390 6.435 -10.750 1.00 97.50 109 HIS A C 1
ATOM 808 O O . HIS A 1 109 ? 3.075 6.640 -11.758 1.00 97.50 109 HIS A O 1
ATOM 814 N N . ASN A 1 110 ? 2.386 7.304 -9.738 1.00 96.00 110 ASN A N 1
ATOM 815 C CA . ASN A 1 110 ? 3.008 8.623 -9.800 1.00 96.00 110 ASN A CA 1
ATOM 816 C C . ASN A 1 110 ? 4.307 8.687 -8.987 1.00 96.00 110 ASN A C 1
ATOM 818 O O . ASN A 1 110 ? 5.158 9.555 -9.209 1.00 96.00 110 ASN A O 1
ATOM 822 N N . TRP A 1 111 ? 4.497 7.761 -8.045 1.00 95.81 111 TRP A N 1
ATOM 823 C CA . TRP A 1 111 ? 5.716 7.696 -7.251 1.00 95.81 111 TRP A CA 1
ATOM 824 C C . TRP A 1 111 ? 6.791 6.842 -7.938 1.00 95.81 111 TRP A C 1
ATOM 826 O O . TRP A 1 111 ? 6.580 5.689 -8.292 1.00 95.81 111 TRP A O 1
ATOM 836 N N . ILE A 1 112 ? 7.958 7.459 -8.150 1.00 95.69 112 ILE A N 1
ATOM 837 C CA . ILE A 1 112 ? 9.238 6.890 -8.621 1.00 95.69 112 ILE A CA 1
ATOM 838 C C . ILE A 1 112 ? 9.117 5.579 -9.424 1.00 95.69 112 ILE A C 1
ATOM 840 O O . ILE A 1 112 ? 9.151 4.488 -8.858 1.00 95.69 112 ILE A O 1
ATOM 844 N N . ASN A 1 113 ? 9.136 5.683 -10.757 1.00 96.00 113 ASN A N 1
ATOM 845 C CA . ASN A 1 113 ? 9.213 4.539 -11.678 1.00 96.00 113 ASN A CA 1
ATOM 846 C C . ASN A 1 113 ? 8.163 3.445 -11.406 1.00 96.00 113 ASN A C 1
ATOM 848 O O . ASN A 1 113 ? 8.520 2.270 -11.432 1.00 96.00 113 ASN A O 1
ATOM 852 N N . ASP A 1 114 ? 6.905 3.811 -11.152 1.00 97.75 114 ASP A N 1
ATOM 853 C CA . ASP A 1 114 ? 5.832 2.847 -10.862 1.00 97.75 114 ASP A CA 1
ATOM 854 C C . ASP A 1 114 ? 6.023 2.085 -9.540 1.00 97.75 114 ASP A C 1
ATOM 856 O O . ASP A 1 114 ? 5.602 0.944 -9.415 1.00 97.75 114 ASP A O 1
ATOM 860 N N . SER A 1 115 ? 6.737 2.638 -8.558 1.00 98.31 115 SER A N 1
ATOM 861 C CA . SER A 1 115 ? 6.990 1.918 -7.303 1.00 98.31 115 SER A CA 1
ATOM 862 C C . SER A 1 115 ? 5.856 2.118 -6.307 1.00 98.31 115 SER A C 1
ATOM 864 O O . SER A 1 115 ? 5.444 3.252 -6.087 1.00 98.31 115 SER A O 1
ATOM 866 N N . GLY A 1 116 ? 5.506 1.060 -5.576 1.00 98.38 116 GLY A N 1
ATOM 867 C CA . GLY A 1 116 ? 4.845 1.210 -4.284 1.00 98.38 116 GLY A CA 1
ATOM 868 C C . GLY A 1 116 ? 5.831 1.687 -3.212 1.00 98.38 116 GLY A C 1
ATOM 869 O O . GLY A 1 116 ? 7.043 1.455 -3.313 1.00 98.38 116 GLY A O 1
ATOM 870 N N . CYS A 1 117 ? 5.319 2.335 -2.168 1.00 98.31 117 CYS A N 1
ATOM 871 C CA . CYS A 1 117 ? 6.092 2.858 -1.037 1.00 98.31 117 CYS A CA 1
ATOM 872 C C . CYS A 1 117 ? 6.032 1.887 0.150 1.00 98.31 117 CYS A C 1
ATOM 874 O O . CYS A 1 117 ? 4.968 1.670 0.729 1.00 98.31 117 CYS A O 1
ATOM 876 N N . GLY A 1 118 ? 7.174 1.290 0.508 1.00 98.19 118 GLY A N 1
ATOM 877 C CA . GLY A 1 118 ? 7.239 0.224 1.513 1.00 98.19 118 GLY A CA 1
ATOM 878 C C . GLY A 1 118 ? 7.721 0.634 2.896 1.00 98.19 118 GLY A C 1
ATOM 879 O O . GLY A 1 118 ? 8.606 1.486 3.038 1.00 98.19 118 GLY A O 1
ATOM 880 N N . ALA A 1 119 ? 7.199 -0.045 3.914 1.00 98.38 119 ALA A N 1
ATOM 881 C CA . ALA A 1 119 ? 7.784 -0.095 5.244 1.00 98.38 119 ALA A CA 1
ATOM 882 C C . ALA A 1 119 ? 8.680 -1.337 5.359 1.00 98.38 119 ALA A C 1
ATOM 884 O O . ALA A 1 119 ? 8.264 -2.461 5.111 1.00 98.38 119 ALA A O 1
ATOM 885 N N . GLU A 1 120 ? 9.936 -1.136 5.728 1.00 98.12 120 GLU A N 1
ATOM 886 C CA . GLU A 1 120 ? 10.927 -2.175 5.998 1.00 98.12 120 GLU A CA 1
ATOM 887 C C . GLU A 1 120 ? 11.554 -1.888 7.370 1.00 98.12 120 GLU A C 1
ATOM 889 O O . GLU A 1 120 ? 11.455 -0.775 7.900 1.00 98.12 120 GLU A O 1
ATOM 894 N N . GLN A 1 121 ? 12.245 -2.868 7.954 1.00 96.69 121 GLN A N 1
ATOM 895 C CA . GLN A 1 121 ? 12.911 -2.661 9.241 1.00 96.69 121 GLN A CA 1
ATOM 896 C C . GLN A 1 121 ? 13.875 -1.462 9.171 1.00 96.69 121 GLN A C 1
ATOM 898 O O . GLN A 1 121 ? 14.883 -1.499 8.463 1.00 96.69 121 GLN A O 1
ATOM 903 N N . ASN A 1 122 ? 13.586 -0.409 9.947 1.00 95.12 122 ASN A N 1
ATOM 904 C CA . ASN A 1 122 ? 14.347 0.849 9.993 1.00 95.12 122 ASN A CA 1
ATOM 905 C C . ASN A 1 122 ? 14.433 1.622 8.663 1.00 95.12 122 ASN A C 1
ATOM 907 O O . ASN A 1 122 ? 15.275 2.512 8.523 1.00 95.12 122 ASN A O 1
ATOM 911 N N . SER A 1 123 ? 13.577 1.319 7.688 1.00 97.25 123 SER A N 1
ATOM 912 C CA . SER A 1 123 ? 13.506 2.057 6.429 1.00 97.25 123 SER A CA 1
ATOM 913 C C . SER A 1 123 ? 12.056 2.265 6.030 1.00 97.25 123 SER A C 1
ATOM 915 O O . SER A 1 123 ? 11.281 1.320 5.958 1.00 97.25 123 SER A O 1
ATOM 917 N N . TRP A 1 124 ? 11.668 3.511 5.785 1.00 96.56 124 TRP A N 1
ATOM 918 C CA . TRP A 1 124 ? 10.318 3.828 5.343 1.00 96.56 124 TRP A CA 1
ATOM 919 C C . TRP A 1 124 ? 10.343 4.630 4.053 1.00 96.56 124 TRP A C 1
ATOM 921 O O . TRP A 1 124 ? 11.251 5.425 3.800 1.00 96.56 124 TRP A O 1
ATOM 931 N N . CYS A 1 125 ? 9.330 4.330 3.251 1.00 96.62 125 CYS A N 1
ATOM 932 C CA . CYS A 1 125 ? 9.246 4.571 1.829 1.00 96.62 125 CYS A CA 1
ATOM 933 C C . CYS A 1 125 ? 10.411 3.950 1.055 1.00 96.62 125 CYS A C 1
ATOM 935 O O . CYS A 1 125 ? 11.100 4.596 0.263 1.00 96.62 125 CYS A O 1
ATOM 937 N N . SER A 1 126 ? 10.629 2.655 1.304 1.00 98.19 126 SER A N 1
ATOM 938 C CA . SER A 1 126 ? 11.480 1.820 0.460 1.00 98.19 126 SER A CA 1
ATOM 939 C C . SER A 1 126 ? 10.902 1.766 -0.952 1.00 98.19 126 SER A C 1
ATOM 941 O O . SER A 1 126 ? 9.712 1.517 -1.133 1.00 98.19 126 SER A O 1
ATOM 943 N N . VAL A 1 127 ? 11.752 2.008 -1.952 1.00 98.38 127 VAL A N 1
ATOM 944 C CA . VAL A 1 127 ? 11.364 2.007 -3.369 1.00 98.38 127 VAL A CA 1
ATOM 945 C C . VAL A 1 127 ? 11.020 0.584 -3.794 1.00 98.38 127 VAL A C 1
ATOM 947 O O . VAL A 1 127 ? 11.912 -0.266 -3.877 1.00 98.38 127 VAL A O 1
ATOM 950 N N . GLY A 1 128 ? 9.745 0.338 -4.083 1.00 98.31 128 GLY A N 1
ATOM 951 C CA . GLY A 1 128 ? 9.218 -0.987 -4.377 1.00 98.31 128 GLY A CA 1
ATOM 952 C C . GLY A 1 128 ? 9.879 -1.721 -5.546 1.00 98.31 128 GLY A C 1
ATOM 953 O O . GLY A 1 128 ? 10.059 -2.930 -5.473 1.00 98.31 128 GLY A O 1
ATOM 954 N N . ASN A 1 129 ? 10.397 -1.018 -6.558 1.00 98.25 129 ASN A N 1
ATOM 955 C CA . ASN A 1 129 ? 11.182 -1.652 -7.631 1.00 98.25 129 ASN A CA 1
ATOM 956 C C . ASN A 1 129 ? 12.456 -2.384 -7.153 1.00 98.25 129 ASN A C 1
ATOM 958 O O . ASN A 1 129 ? 12.974 -3.243 -7.864 1.00 98.25 129 ASN A O 1
ATOM 962 N N . ASN A 1 130 ? 12.987 -2.056 -5.971 1.00 98.25 130 ASN A N 1
ATOM 963 C CA . ASN A 1 130 ? 14.173 -2.713 -5.406 1.00 98.25 130 ASN A CA 1
ATOM 964 C C . ASN A 1 130 ? 13.823 -3.911 -4.511 1.00 98.25 130 ASN A C 1
ATOM 966 O O . ASN A 1 130 ? 14.703 -4.472 -3.858 1.00 98.25 130 ASN A O 1
ATOM 970 N N . GLN A 1 131 ? 12.539 -4.240 -4.412 1.00 98.38 131 GLN A N 1
ATOM 971 C CA . GLN A 1 131 ? 11.979 -5.140 -3.417 1.00 98.38 131 GLN A CA 1
ATOM 972 C C . GLN A 1 131 ? 11.059 -6.110 -4.144 1.00 98.38 131 GLN A C 1
ATOM 974 O O . GLN A 1 131 ? 10.388 -5.740 -5.103 1.00 98.38 131 GLN A O 1
ATOM 979 N N . VAL A 1 132 ? 11.090 -7.374 -3.740 1.00 98.12 132 VAL A N 1
ATOM 980 C CA . VAL A 1 132 ? 10.397 -8.452 -4.450 1.00 98.12 132 VAL A CA 1
ATOM 981 C C . VAL A 1 132 ? 9.716 -9.379 -3.466 1.00 98.12 132 VAL A C 1
ATOM 983 O O . VAL A 1 132 ? 10.242 -9.584 -2.367 1.00 98.12 132 VAL A O 1
ATOM 986 N N . ASP A 1 133 ? 8.591 -9.953 -3.882 1.00 97.62 133 ASP A N 1
ATOM 987 C CA . ASP A 1 133 ? 7.858 -10.980 -3.141 1.00 97.62 133 ASP A CA 1
ATOM 988 C C . ASP A 1 133 ? 7.560 -10.526 -1.698 1.00 97.62 133 ASP A C 1
ATOM 990 O O . ASP A 1 133 ? 7.987 -11.130 -0.707 1.00 97.62 133 ASP A O 1
ATOM 994 N N . ARG A 1 134 ? 6.910 -9.364 -1.593 1.00 98.31 134 ARG A N 1
ATOM 995 C CA . ARG A 1 134 ? 6.474 -8.723 -0.344 1.00 98.31 134 ARG A CA 1
ATOM 996 C C . ARG A 1 134 ? 4.947 -8.663 -0.307 1.00 98.31 134 ARG A C 1
ATOM 998 O O . ARG A 1 134 ? 4.282 -9.344 -1.079 1.00 98.31 134 ARG A O 1
ATOM 1005 N N . PHE A 1 135 ? 4.391 -7.875 0.603 1.00 98.56 135 PHE A N 1
ATOM 1006 C CA . PHE A 1 135 ? 2.955 -7.713 0.764 1.00 98.56 135 PHE A CA 1
ATOM 1007 C C . PHE A 1 135 ? 2.507 -6.308 0.367 1.00 98.56 135 PHE A C 1
ATOM 1009 O O . PHE A 1 135 ? 3.297 -5.364 0.365 1.00 98.56 135 PHE A O 1
ATOM 1016 N N . THR A 1 136 ? 1.223 -6.160 0.075 1.00 98.56 136 THR A N 1
ATOM 1017 C CA . THR A 1 136 ? 0.564 -4.869 -0.125 1.00 98.56 136 THR A CA 1
ATOM 1018 C C . THR A 1 136 ? -0.694 -4.747 0.723 1.00 98.56 136 THR A C 1
ATOM 1020 O O . THR A 1 136 ? -1.187 -5.756 1.228 1.00 98.56 136 THR A O 1
ATOM 1023 N N . LEU A 1 137 ? -1.184 -3.520 0.896 1.00 98.12 137 LEU A N 1
ATOM 1024 C CA . LEU A 1 137 ? -2.467 -3.246 1.528 1.00 98.12 137 LEU A CA 1
ATOM 1025 C C . LEU A 1 137 ? -3.580 -3.314 0.485 1.00 98.12 137 LEU A C 1
ATOM 1027 O O . LEU A 1 137 ? -3.533 -2.603 -0.514 1.00 98.12 137 LEU A O 1
ATOM 1031 N N . CYS A 1 138 ? -4.596 -4.117 0.772 1.00 98.25 138 CYS A N 1
ATOM 1032 C CA . CYS A 1 138 ? -5.866 -4.138 0.054 1.00 98.25 138 CYS A CA 1
ATOM 1033 C C . CYS A 1 138 ? -7.012 -3.935 1.054 1.00 98.25 138 CYS A C 1
ATOM 1035 O O . CYS A 1 138 ? -6.825 -4.117 2.261 1.00 98.25 138 CYS A O 1
ATOM 1037 N N . VAL A 1 139 ? -8.203 -3.579 0.580 1.00 97.94 139 VAL A N 1
ATOM 1038 C CA . VAL A 1 139 ? -9.368 -3.307 1.427 1.00 97.94 139 VAL A CA 1
ATOM 1039 C C . VAL A 1 139 ? -10.651 -3.940 0.902 1.00 97.94 139 VAL A C 1
ATOM 1041 O O . VAL A 1 139 ? -10.797 -4.231 -0.281 1.00 97.94 139 VAL A O 1
ATOM 1044 N N . THR A 1 140 ? -11.594 -4.128 1.819 1.00 96.44 140 THR A N 1
ATOM 1045 C CA . THR A 1 140 ? -13.019 -4.342 1.538 1.00 96.44 140 THR A CA 1
ATOM 1046 C C . THR A 1 140 ? -13.839 -3.532 2.536 1.00 96.44 140 THR A C 1
ATOM 1048 O O . THR A 1 140 ? -13.372 -3.275 3.650 1.00 96.44 140 THR A O 1
ATOM 1051 N N . GLN A 1 141 ? -15.047 -3.144 2.140 1.00 92.12 141 GLN A N 1
ATOM 1052 C CA . GLN A 1 141 ? -16.059 -2.542 3.014 1.00 92.12 141 GLN A CA 1
ATOM 1053 C C . GLN A 1 141 ? -17.048 -3.598 3.512 1.00 92.12 141 GLN A C 1
ATOM 1055 O O . GLN A 1 141 ? -17.307 -4.554 2.744 1.00 92.12 141 GLN A O 1
#

pLDDT: mean 92.46, std 12.86, range [41.91, 98.81]

Organism: NCBI:txid215803

Radius of gyration: 13.88 Å; chains: 1; bounding box: 41×34×33 Å

Foldseek 3Di:
DPPVPLPPVLQVVQVWDFLDDCPVHKTKIWGWFAWFQFLVRQLVRQVSSVFAAAQQADPPAPQDDPRHDHPNQHHDRPQGCQSVLCVQPVNDRLLCRPSQALEFHRRNCPPDNRFTWGHHNNDTGDGRRVDGGGIYMTIDD

Secondary structure (DSSP, 8-state):
------SSHHHHHTT-EEEEEEETTEEEEEEE--SB-BHHHHHHHHHHTT-BPBPSSSTT-TT--SSSB--S----TT-TTHHHHHHHHTS--TTT-GGGTTEEE--TTTSTTTB-EEEETTEEEEEGGG-BS-EEEEEE-